Protein AF-A0A101C4S4-F1 (afdb_monomer_lite)

Structure (mmCIF, N/CA/C/O backbone):
data_AF-A0A101C4S4-F1
#
_entry.id   AF-A0A101C4S4-F1
#
loop_
_atom_site.group_PDB
_atom_site.id
_atom_site.type_symbol
_atom_site.label_atom_id
_atom_site.label_alt_id
_atom_site.label_comp_id
_atom_site.label_asym_id
_atom_site.label_entity_id
_atom_site.label_seq_id
_atom_site.pdbx_PDB_ins_code
_atom_site.Cartn_x
_atom_site.Cartn_y
_atom_site.Cartn_z
_atom_site.occupancy
_atom_site.B_iso_or_equiv
_atom_site.auth_seq_id
_atom_site.auth_comp_id
_atom_site.auth_asym_id
_atom_site.auth_atom_id
_atom_site.pdbx_PDB_model_num
ATOM 1 N N . MET A 1 1 ? -2.918 -12.584 -22.794 1.00 51.56 1 MET A N 1
ATOM 2 C CA . MET A 1 1 ? -3.823 -11.427 -22.605 1.00 51.56 1 MET A CA 1
ATOM 3 C C . MET A 1 1 ? -4.569 -11.453 -21.267 1.00 51.56 1 MET A C 1
ATOM 5 O O . MET A 1 1 ? -5.053 -10.403 -20.883 1.00 51.56 1 MET A O 1
ATOM 9 N N . ALA A 1 2 ? -4.630 -12.581 -20.539 1.00 56.06 2 ALA A N 1
ATOM 10 C CA . ALA A 1 2 ? -5.237 -12.633 -19.199 1.00 56.06 2 ALA A CA 1
ATOM 11 C C . ALA A 1 2 ? -4.462 -11.816 -18.143 1.00 56.06 2 ALA A C 1
ATOM 13 O O . ALA A 1 2 ? -5.067 -11.101 -17.355 1.00 56.06 2 ALA A O 1
ATOM 14 N N . ASP A 1 3 ? -3.130 -11.819 -18.226 1.00 68.38 3 ASP A N 1
ATOM 15 C CA . ASP A 1 3 ? -2.240 -11.163 -17.256 1.00 68.38 3 ASP A CA 1
ATOM 16 C C . ASP A 1 3 ? -2.482 -9.646 -17.099 1.00 68.38 3 ASP A C 1
ATOM 18 O O . ASP A 1 3 ? -2.466 -9.099 -15.998 1.00 68.38 3 ASP A O 1
ATOM 22 N N . ALA A 1 4 ? -2.824 -8.966 -18.199 1.00 72.50 4 ALA A N 1
ATOM 23 C CA . ALA A 1 4 ? -3.116 -7.534 -18.184 1.00 72.50 4 ALA A CA 1
ATOM 24 C C . ALA A 1 4 ? -4.434 -7.200 -17.464 1.00 72.50 4 ALA A C 1
ATOM 26 O O . ALA A 1 4 ? -4.533 -6.135 -16.864 1.00 72.50 4 ALA A O 1
ATOM 27 N N . LEU A 1 5 ? -5.431 -8.093 -17.519 1.00 78.50 5 LEU A N 1
ATOM 28 C CA . LEU A 1 5 ? -6.724 -7.912 -16.848 1.00 78.50 5 LEU A CA 1
ATOM 29 C C . LEU A 1 5 ? -6.641 -8.265 -15.358 1.00 78.50 5 LEU A C 1
ATOM 31 O O . LEU A 1 5 ? -7.262 -7.599 -14.537 1.00 78.50 5 LEU A O 1
ATOM 35 N N . GLU A 1 6 ? -5.845 -9.271 -14.991 1.00 82.19 6 GLU A N 1
ATOM 36 C CA . GLU A 1 6 ? -5.551 -9.564 -13.581 1.00 82.19 6 GLU A CA 1
ATOM 37 C C . GLU A 1 6 ? -4.765 -8.426 -12.924 1.00 82.19 6 GLU A C 1
ATOM 39 O O . GLU A 1 6 ? -5.084 -8.011 -11.812 1.00 82.19 6 GLU A O 1
ATOM 44 N N . THR A 1 7 ? -3.783 -7.865 -13.634 1.00 83.75 7 THR A N 1
ATOM 45 C CA . THR A 1 7 ? -3.024 -6.701 -13.154 1.00 83.75 7 THR A CA 1
ATOM 46 C C . THR A 1 7 ? -3.908 -5.457 -13.026 1.00 83.75 7 THR A C 1
ATOM 48 O O . THR A 1 7 ? -3.728 -4.668 -12.103 1.00 83.75 7 THR A O 1
ATOM 51 N N . ASP A 1 8 ? -4.878 -5.286 -13.929 1.00 85.19 8 ASP A N 1
ATOM 52 C CA . ASP A 1 8 ? -5.888 -4.221 -13.880 1.00 85.19 8 ASP A CA 1
ATOM 53 C C . ASP A 1 8 ? -6.722 -4.290 -12.596 1.00 85.19 8 ASP A C 1
ATOM 55 O O . ASP A 1 8 ? -6.763 -3.326 -11.832 1.00 85.19 8 ASP A O 1
ATOM 59 N N . ALA A 1 9 ? -7.294 -5.463 -12.320 1.00 88.50 9 ALA A N 1
ATOM 60 C CA . ALA A 1 9 ? -8.083 -5.700 -11.118 1.00 88.50 9 ALA A CA 1
ATOM 61 C C . ALA A 1 9 ? -7.252 -5.508 -9.840 1.00 88.50 9 ALA A C 1
ATOM 63 O O . ALA A 1 9 ? -7.693 -4.835 -8.910 1.00 88.50 9 ALA A O 1
ATOM 64 N N . LEU A 1 10 ? -6.023 -6.034 -9.814 1.00 88.50 10 LEU A N 1
ATOM 65 C CA . LEU A 1 10 ? -5.118 -5.864 -8.677 1.00 88.50 10 LEU A CA 1
ATOM 66 C C . LEU A 1 10 ? -4.762 -4.390 -8.441 1.00 88.50 10 LEU A C 1
ATOM 68 O O . LEU A 1 10 ? -4.661 -3.956 -7.296 1.00 88.50 10 LEU A O 1
ATOM 72 N N . TRP A 1 11 ? -4.569 -3.620 -9.513 1.00 87.94 11 TRP A N 1
ATOM 73 C CA . TRP A 1 11 ? -4.301 -2.189 -9.419 1.00 87.94 11 TRP A CA 1
ATOM 74 C C . TRP A 1 11 ? -5.480 -1.428 -8.816 1.00 87.94 11 TRP A C 1
ATOM 76 O O . TRP A 1 11 ? -5.268 -0.592 -7.940 1.00 87.94 11 TRP A O 1
ATOM 86 N N . ASP A 1 12 ? -6.708 -1.709 -9.258 1.00 88.56 12 ASP A N 1
ATOM 87 C CA . ASP A 1 12 ? -7.911 -1.082 -8.702 1.00 88.56 12 ASP A CA 1
ATOM 88 C C . ASP A 1 12 ? -8.079 -1.420 -7.215 1.00 88.56 12 ASP A C 1
ATOM 90 O O . ASP A 1 12 ? -8.267 -0.526 -6.390 1.00 88.56 12 ASP A O 1
ATOM 94 N N . GLU A 1 13 ? -7.887 -2.688 -6.846 1.00 87.06 13 GLU A N 1
ATOM 95 C CA . GLU A 1 13 ? -7.976 -3.141 -5.458 1.00 87.06 13 GLU A CA 1
ATOM 96 C C . GLU A 1 13 ? -6.903 -2.477 -4.579 1.00 87.06 13 GLU A C 1
ATOM 98 O O . GLU A 1 13 ? -7.201 -1.952 -3.503 1.00 87.06 13 GLU A O 1
ATOM 103 N N . PHE A 1 14 ? -5.668 -2.393 -5.081 1.00 86.25 14 PHE A N 1
ATOM 104 C CA . PHE A 1 14 ? -4.582 -1.661 -4.438 1.00 86.25 14 PHE A CA 1
ATOM 105 C C . PHE A 1 14 ? -4.920 -0.178 -4.271 1.00 86.25 14 PHE A C 1
ATOM 107 O O . PHE A 1 14 ? -4.782 0.359 -3.170 1.00 86.25 14 PHE A O 1
ATOM 114 N N . GLN A 1 15 ? -5.408 0.490 -5.322 1.00 84.94 15 GLN A N 1
ATOM 115 C CA . GLN A 1 15 ? -5.816 1.891 -5.242 1.00 84.94 15 GLN A CA 1
ATOM 116 C C . GLN A 1 15 ? -6.970 2.091 -4.264 1.00 84.94 15 GLN A C 1
ATOM 118 O O . GLN A 1 15 ? -6.953 3.057 -3.509 1.00 84.94 15 GLN A O 1
ATOM 123 N N . GLN A 1 16 ? -7.946 1.191 -4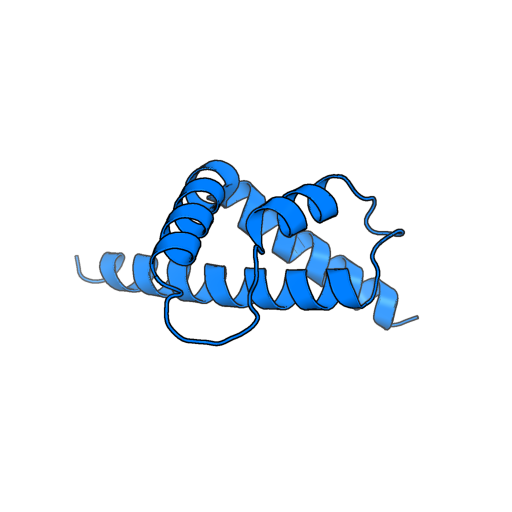.215 1.00 84.00 16 GLN A N 1
ATOM 124 C CA . GLN A 1 16 ? -9.050 1.271 -3.268 1.00 84.00 16 GLN A CA 1
ATOM 125 C C . GLN A 1 16 ? -8.546 1.168 -1.825 1.00 84.00 16 GLN A C 1
ATOM 127 O O . GLN A 1 16 ? -8.897 2.000 -0.985 1.00 84.00 16 GLN A O 1
ATOM 132 N N . VAL A 1 17 ? -7.673 0.196 -1.553 1.00 81.25 17 VAL A N 1
ATOM 133 C CA . VAL A 1 17 ? -7.050 -0.017 -0.244 1.00 81.25 17 VAL A CA 1
ATOM 134 C C . VAL A 1 17 ? -6.221 1.198 0.171 1.00 81.25 17 VAL A C 1
ATOM 136 O O . VAL A 1 17 ? -6.419 1.722 1.270 1.00 81.25 17 VAL A O 1
ATOM 139 N N . VAL A 1 18 ? -5.337 1.703 -0.697 1.00 76.44 18 VAL A N 1
ATOM 140 C CA . VAL A 1 18 ? -4.479 2.850 -0.365 1.00 76.44 18 VAL A CA 1
ATOM 141 C C . VAL A 1 18 ? -5.246 4.173 -0.319 1.00 76.44 18 VAL A C 1
ATOM 143 O O . VAL A 1 18 ? -4.897 5.035 0.478 1.00 76.44 18 VAL A O 1
ATOM 146 N N . ASN A 1 19 ? -6.310 4.363 -1.104 1.00 76.31 19 ASN A N 1
ATOM 147 C CA . ASN A 1 19 ? -7.102 5.599 -1.122 1.00 76.31 19 ASN A CA 1
ATOM 148 C C . ASN A 1 19 ? -8.000 5.700 0.121 1.00 76.31 19 ASN A C 1
ATOM 150 O O . ASN A 1 19 ? -8.084 6.760 0.736 1.00 76.31 19 ASN A O 1
ATOM 154 N N . MET A 1 20 ? -8.573 4.583 0.588 1.00 65.12 20 MET A N 1
ATOM 155 C CA . MET A 1 20 ? -9.273 4.555 1.879 1.00 65.12 20 MET A CA 1
ATOM 156 C C . MET A 1 20 ? -8.335 4.810 3.066 1.00 65.12 20 MET A C 1
ATOM 158 O O . MET A 1 20 ? -8.783 5.273 4.113 1.00 65.12 20 MET A O 1
ATOM 162 N N . THR A 1 21 ? -7.045 4.503 2.916 1.00 63.78 21 THR A N 1
ATOM 163 C CA . THR A 1 21 ? -6.105 4.464 4.035 1.00 63.78 21 THR A CA 1
ATOM 164 C C . THR A 1 21 ? -4.936 5.427 3.908 1.00 63.78 21 THR A C 1
ATOM 166 O O . THR A 1 21 ? -4.129 5.415 4.805 1.00 63.78 21 THR A O 1
ATOM 169 N N . SER A 1 22 ? -4.794 6.303 2.910 1.00 61.97 22 SER A N 1
ATOM 170 C CA . SER A 1 22 ? -3.501 6.976 2.613 1.00 61.97 22 SER A CA 1
ATOM 171 C C . SER A 1 22 ? -2.797 7.625 3.823 1.00 61.97 22 SER A C 1
ATOM 173 O O . SER A 1 22 ? -1.584 7.487 3.985 1.00 61.97 22 SER A O 1
ATOM 175 N N . GLN A 1 23 ? -3.545 8.276 4.723 1.00 64.75 23 GLN A N 1
ATOM 176 C CA . GLN A 1 23 ? -3.003 8.807 5.983 1.00 64.75 23 GLN A CA 1
ATOM 177 C C . GLN A 1 23 ? -2.683 7.715 7.019 1.00 64.75 23 GLN A C 1
ATOM 179 O O . GLN A 1 23 ? -1.666 7.787 7.707 1.00 64.75 23 GLN A O 1
ATOM 184 N N . GLU A 1 24 ? -3.540 6.704 7.129 1.00 67.94 24 GLU A N 1
ATOM 185 C CA . GLU A 1 24 ? -3.354 5.540 7.999 1.00 67.94 24 GLU A CA 1
ATOM 186 C C . GLU A 1 24 ? -2.285 4.571 7.485 1.00 67.94 24 GLU A C 1
ATOM 188 O O . GLU A 1 24 ? -1.615 3.938 8.284 1.00 67.94 24 GLU A O 1
ATOM 193 N N . LEU A 1 25 ? -2.082 4.494 6.175 1.00 71.19 25 LEU A N 1
ATOM 194 C CA . LEU A 1 25 ? -1.074 3.716 5.481 1.00 71.19 25 LEU A CA 1
ATOM 195 C C . LEU A 1 25 ? 0.285 4.338 5.754 1.00 71.19 25 LEU A C 1
ATOM 197 O O . LEU A 1 25 ? 1.197 3.642 6.173 1.00 71.19 25 LEU A O 1
ATOM 201 N N . ALA A 1 26 ? 0.403 5.663 5.626 1.00 67.75 26 ALA A N 1
ATOM 202 C CA . ALA A 1 26 ? 1.608 6.379 6.029 1.00 67.75 26 ALA A CA 1
ATOM 203 C C . ALA A 1 26 ? 1.918 6.212 7.529 1.00 67.75 26 ALA A C 1
ATOM 205 O O . ALA A 1 26 ? 3.086 6.226 7.909 1.00 67.75 26 ALA A O 1
ATOM 206 N N . ALA A 1 27 ? 0.900 6.059 8.381 1.00 69.12 27 ALA A N 1
ATOM 207 C CA . ALA A 1 27 ? 1.086 5.758 9.799 1.00 69.12 27 ALA A CA 1
ATOM 208 C C . ALA A 1 27 ? 1.477 4.286 10.036 1.00 69.12 27 ALA A C 1
ATOM 210 O O . ALA A 1 27 ? 2.427 4.028 10.763 1.00 69.12 27 ALA A O 1
ATOM 211 N N . TRP A 1 28 ? 0.808 3.331 9.388 1.00 72.25 28 TRP A N 1
ATOM 212 C CA . TRP A 1 28 ? 1.074 1.891 9.473 1.00 72.25 28 TRP A CA 1
ATOM 213 C C . TRP A 1 28 ? 2.468 1.537 8.948 1.00 72.25 28 TRP A C 1
ATOM 215 O O . TRP A 1 28 ? 3.206 0.814 9.607 1.00 72.25 28 TRP A O 1
ATOM 225 N N . LEU A 1 29 ? 2.881 2.139 7.830 1.00 67.75 29 LEU A N 1
ATOM 226 C CA . LEU A 1 29 ? 4.227 1.999 7.273 1.00 67.75 29 LEU A CA 1
ATOM 227 C C . LEU A 1 29 ? 5.308 2.477 8.249 1.00 67.75 29 LEU A C 1
ATOM 229 O O . LEU A 1 29 ? 6.357 1.853 8.338 1.00 67.75 29 LEU A O 1
ATOM 233 N N . ARG A 1 30 ? 5.055 3.554 9.008 1.00 64.56 30 ARG A N 1
ATOM 234 C CA . ARG A 1 30 ? 5.980 4.018 10.060 1.00 64.56 30 ARG A CA 1
ATOM 235 C C . ARG A 1 30 ? 6.016 3.093 11.273 1.00 64.56 30 ARG A C 1
ATOM 237 O O . ARG A 1 30 ? 7.042 3.024 11.934 1.00 64.5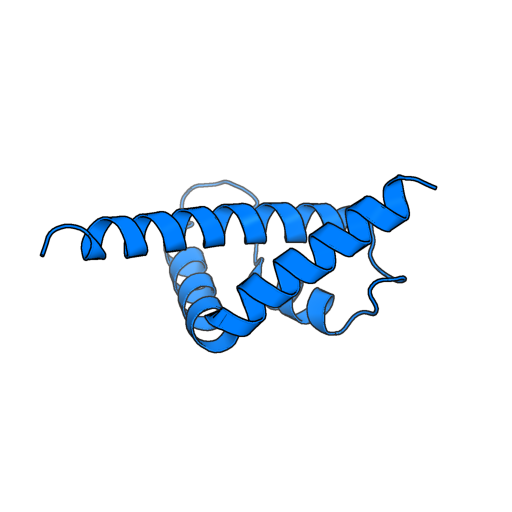6 30 ARG A O 1
ATOM 244 N N . VAL A 1 31 ? 4.901 2.438 11.597 1.00 60.41 31 VAL A N 1
ATOM 245 C CA . VAL A 1 31 ? 4.820 1.490 12.719 1.00 60.41 31 VAL A CA 1
ATOM 246 C C . VAL A 1 31 ? 5.532 0.183 12.370 1.00 60.41 31 VAL A C 1
ATOM 248 O O . VAL A 1 31 ? 6.290 -0.314 13.191 1.00 60.41 31 VAL A O 1
ATOM 251 N N . GLN A 1 32 ? 5.364 -0.327 11.147 1.00 59.97 32 GLN A N 1
ATOM 252 C CA . GLN A 1 32 ? 6.075 -1.519 10.670 1.00 59.97 32 GLN A CA 1
ATOM 253 C C . GLN A 1 32 ? 7.593 -1.308 10.583 1.00 59.97 32 GLN A C 1
ATOM 255 O O . GLN A 1 32 ? 8.344 -2.207 10.938 1.00 59.97 32 GLN A O 1
ATOM 260 N N . ASP A 1 33 ? 8.049 -0.120 10.170 1.00 53.25 33 ASP A N 1
ATOM 261 C CA . ASP A 1 33 ? 9.480 0.235 10.147 1.00 53.25 33 ASP A CA 1
ATOM 262 C C . ASP A 1 33 ? 10.118 0.214 11.552 1.00 53.25 33 ASP A C 1
ATOM 264 O O . ASP A 1 33 ? 11.316 -0.013 11.686 1.00 53.25 33 ASP A O 1
ATOM 268 N N . ALA A 1 34 ? 9.316 0.403 12.608 1.00 52.72 34 ALA A N 1
ATOM 269 C CA . ALA A 1 34 ? 9.772 0.365 13.996 1.00 52.72 34 ALA A CA 1
ATOM 270 C C . ALA A 1 34 ? 9.742 -1.040 14.636 1.00 52.72 34 ALA A C 1
ATOM 272 O O . ALA A 1 34 ? 10.366 -1.224 15.680 1.00 52.72 34 ALA A O 1
ATOM 273 N N . ASP A 1 35 ? 9.021 -2.002 14.048 1.00 49.50 35 ASP A N 1
ATOM 274 C CA . ASP A 1 35 ? 8.836 -3.362 14.594 1.00 49.50 35 ASP A CA 1
ATOM 275 C C . ASP A 1 35 ? 9.795 -4.396 13.956 1.00 49.50 35 ASP A C 1
ATOM 277 O O . ASP A 1 35 ? 9.989 -5.488 14.488 1.00 49.50 35 ASP A O 1
ATOM 281 N N . ASP A 1 36 ? 10.461 -4.050 12.846 1.00 45.62 36 ASP A N 1
ATOM 282 C CA . ASP A 1 36 ? 11.361 -4.952 12.110 1.00 45.62 36 ASP A CA 1
ATOM 283 C C . ASP A 1 36 ? 12.822 -4.886 12.615 1.00 45.62 36 ASP A C 1
ATOM 285 O O . ASP A 1 36 ? 13.733 -4.434 11.925 1.00 45.62 36 ASP A O 1
ATOM 289 N N . ASP A 1 37 ? 13.066 -5.361 13.843 1.00 46.41 37 ASP A N 1
ATOM 290 C CA . ASP A 1 37 ? 14.424 -5.715 14.324 1.00 46.41 37 ASP A CA 1
ATOM 291 C C . ASP A 1 37 ? 14.765 -7.197 14.031 1.00 46.41 37 ASP A C 1
ATOM 293 O O . ASP A 1 37 ? 15.853 -7.680 14.334 1.00 46.41 37 ASP A O 1
ATOM 297 N N . THR A 1 38 ? 13.853 -7.958 13.404 1.00 40.66 38 THR A N 1
ATOM 298 C CA . THR A 1 38 ? 14.012 -9.412 13.188 1.00 40.66 38 THR A CA 1
ATOM 299 C C . THR A 1 38 ? 13.974 -9.813 11.705 1.00 40.66 38 THR A C 1
ATOM 301 O O . THR A 1 38 ? 13.124 -10.570 11.250 1.00 40.66 38 THR A O 1
ATOM 304 N N . GLY A 1 39 ? 14.980 -9.364 10.951 1.00 43.00 39 GLY A N 1
ATOM 305 C CA . GLY A 1 39 ? 15.680 -10.211 9.974 1.00 43.00 39 GLY A CA 1
ATOM 306 C C . GLY A 1 39 ? 14.910 -10.792 8.777 1.00 43.00 39 GLY A C 1
ATOM 307 O O . GLY A 1 39 ? 15.328 -11.837 8.279 1.00 43.00 39 GLY A O 1
ATOM 308 N N . SER A 1 40 ? 13.862 -10.141 8.266 1.00 40.66 40 SER A N 1
ATOM 309 C CA . SER A 1 40 ? 13.255 -10.493 6.969 1.00 40.66 40 SER A CA 1
ATOM 310 C C . SER A 1 40 ? 13.390 -9.316 5.994 1.00 40.66 40 SER A C 1
ATOM 312 O O . SER A 1 40 ? 13.155 -8.180 6.389 1.00 40.66 40 SER A O 1
ATOM 314 N N . PRO A 1 41 ? 13.798 -9.507 4.724 1.00 42.22 41 PRO A N 1
ATOM 315 C CA . PRO A 1 41 ? 14.045 -8.395 3.808 1.00 42.22 41 PRO A CA 1
ATOM 316 C C . PRO A 1 41 ? 12.725 -7.812 3.262 1.00 42.22 41 PRO A C 1
ATOM 318 O O . PRO A 1 41 ? 12.437 -7.937 2.081 1.00 42.22 41 PRO A O 1
ATOM 321 N N . GLY A 1 42 ? 11.938 -7.150 4.114 1.00 48.25 42 GLY A N 1
ATOM 322 C CA . GLY A 1 42 ? 10.778 -6.314 3.768 1.00 48.25 42 GLY A CA 1
ATOM 323 C C . GLY A 1 42 ? 11.134 -4.825 3.808 1.00 48.25 42 GLY A C 1
ATOM 324 O O . GLY A 1 42 ? 10.420 -4.003 4.375 1.00 48.25 42 GLY A O 1
ATOM 325 N N . ARG A 1 43 ? 12.325 -4.479 3.304 1.00 45.78 43 ARG A N 1
ATOM 326 C CA . ARG A 1 43 ? 12.920 -3.145 3.442 1.00 45.78 43 ARG A CA 1
ATOM 327 C C . ARG A 1 43 ? 12.098 -2.110 2.662 1.00 45.78 43 ARG A C 1
ATOM 329 O O . ARG A 1 43 ? 12.259 -1.970 1.454 1.00 45.78 43 ARG A O 1
ATOM 336 N N . ALA A 1 44 ? 11.316 -1.328 3.403 1.00 50.34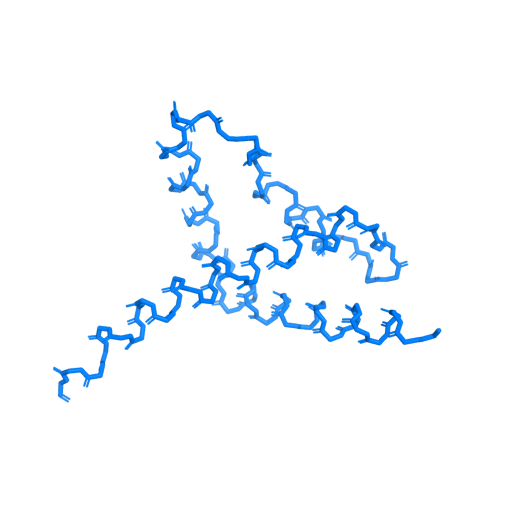 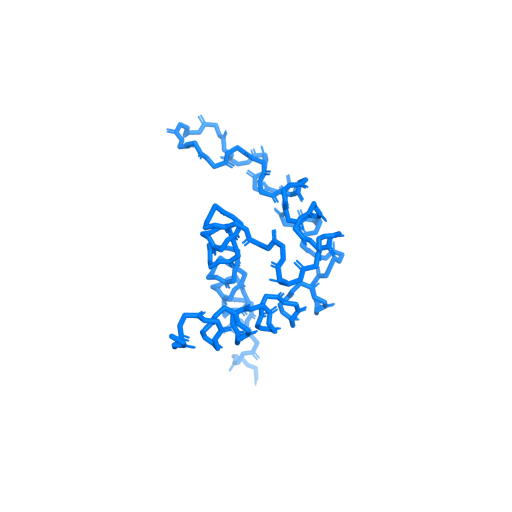44 ALA A N 1
ATOM 337 C CA . ALA A 1 44 ? 10.708 -0.061 3.003 1.00 50.34 44 ALA A CA 1
ATOM 338 C C . ALA A 1 44 ? 9.625 -0.140 1.905 1.00 50.34 44 ALA A C 1
ATOM 340 O O . ALA A 1 44 ? 9.725 0.504 0.857 1.00 50.34 44 ALA A O 1
ATOM 341 N N . ASP A 1 45 ? 8.518 -0.829 2.195 1.00 60.44 45 ASP A N 1
ATOM 342 C CA . ASP A 1 45 ? 7.306 -0.793 1.359 1.00 60.44 45 ASP A CA 1
ATOM 343 C C . ASP A 1 45 ? 6.745 0.628 1.191 1.00 60.44 45 ASP A C 1
ATOM 345 O O . ASP A 1 45 ? 6.103 0.933 0.195 1.00 60.44 45 ASP A O 1
ATOM 349 N N . GLY A 1 46 ? 7.012 1.548 2.120 1.00 65.25 46 GLY A N 1
ATOM 350 C CA . GLY A 1 46 ? 6.422 2.887 2.093 1.00 65.25 46 GLY A CA 1
ATOM 351 C C . GLY A 1 46 ? 6.844 3.766 0.912 1.00 65.25 46 GLY A C 1
ATOM 352 O O . GLY A 1 46 ? 5.988 4.168 0.119 1.00 65.25 46 GLY A O 1
ATOM 353 N N . PRO A 1 47 ? 8.142 4.075 0.742 1.00 70.88 47 PRO A N 1
ATOM 354 C CA . PRO A 1 47 ? 8.610 4.821 -0.423 1.00 70.88 47 PRO A CA 1
ATOM 355 C C . PRO A 1 47 ? 8.365 4.063 -1.734 1.00 70.88 47 PRO A C 1
ATOM 357 O O . PRO A 1 47 ? 8.124 4.694 -2.764 1.00 70.88 47 PRO A O 1
ATOM 360 N N . ARG A 1 48 ? 8.369 2.723 -1.705 1.00 75.25 48 ARG A N 1
ATOM 361 C CA . ARG 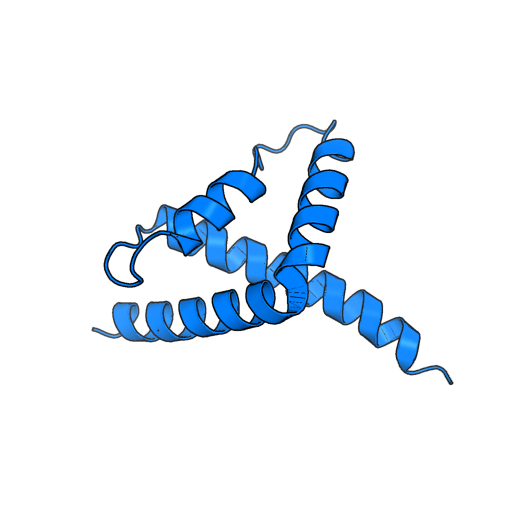A 1 48 ? 8.088 1.893 -2.881 1.00 75.25 48 ARG A CA 1
ATOM 362 C C . ARG A 1 48 ? 6.624 1.984 -3.316 1.00 75.25 48 ARG A C 1
ATOM 364 O O . ARG A 1 48 ? 6.368 2.199 -4.494 1.00 75.25 48 ARG A O 1
ATOM 371 N N . VAL A 1 49 ? 5.677 1.923 -2.383 1.00 78.00 49 VAL A N 1
ATOM 372 C CA . VAL A 1 49 ? 4.236 2.117 -2.621 1.00 78.00 49 VAL A CA 1
ATOM 373 C C . VAL A 1 49 ? 3.956 3.494 -3.206 1.00 78.00 49 VAL A C 1
ATOM 375 O O . VAL A 1 49 ? 3.229 3.609 -4.190 1.00 78.00 49 VAL A O 1
ATOM 378 N N . VAL A 1 50 ? 4.577 4.543 -2.660 1.00 78.31 50 VAL A N 1
ATOM 379 C CA . VAL A 1 50 ? 4.436 5.898 -3.211 1.00 78.31 50 VAL A CA 1
ATOM 380 C C . VAL A 1 50 ? 5.005 5.967 -4.629 1.00 78.31 50 VAL A C 1
ATOM 382 O O . VAL A 1 50 ? 4.364 6.536 -5.507 1.00 78.31 50 VAL A O 1
ATOM 385 N N . ALA A 1 51 ? 6.163 5.352 -4.886 1.00 82.31 51 ALA A N 1
ATOM 386 C CA . ALA A 1 51 ? 6.731 5.283 -6.231 1.00 82.31 51 ALA A CA 1
ATOM 387 C C . ALA A 1 51 ? 5.818 4.529 -7.213 1.00 82.31 51 ALA A C 1
ATOM 389 O O . ALA A 1 51 ? 5.650 4.979 -8.343 1.00 82.31 51 ALA A O 1
ATOM 390 N N . ILE A 1 52 ? 5.185 3.432 -6.784 1.00 85.06 52 ILE A N 1
ATOM 391 C CA . ILE A 1 52 ? 4.204 2.681 -7.580 1.00 85.06 52 ILE A CA 1
ATOM 392 C C . ILE A 1 52 ? 2.982 3.556 -7.892 1.00 85.06 52 ILE A C 1
ATOM 394 O O . ILE A 1 52 ? 2.571 3.619 -9.045 1.00 85.06 52 ILE A O 1
ATOM 398 N N . LEU A 1 53 ? 2.462 4.312 -6.919 1.00 82.12 53 LEU A N 1
ATOM 399 C CA . LEU A 1 53 ? 1.338 5.240 -7.123 1.00 82.12 53 LEU A CA 1
ATOM 400 C C . LEU A 1 53 ? 1.655 6.402 -8.076 1.00 82.12 53 LEU A C 1
ATOM 402 O O . LEU A 1 53 ? 0.740 6.978 -8.660 1.00 82.12 53 LEU A O 1
ATOM 406 N N . GLN A 1 54 ? 2.931 6.761 -8.235 1.00 83.75 54 GLN A N 1
ATOM 407 C CA . GLN A 1 54 ? 3.378 7.767 -9.206 1.00 83.75 54 GLN A CA 1
ATOM 408 C C . GLN A 1 54 ? 3.561 7.191 -10.622 1.00 83.75 54 GLN A C 1
ATOM 410 O O . GLN A 1 54 ? 3.646 7.954 -11.588 1.00 83.75 54 GLN A O 1
ATOM 415 N N . LYS A 1 55 ? 3.624 5.862 -10.772 1.00 85.62 55 LYS A N 1
ATOM 416 C CA . LYS A 1 55 ? 3.722 5.189 -12.073 1.00 85.62 55 LYS A CA 1
ATOM 417 C C . LYS A 1 55 ? 2.351 5.050 -12.732 1.00 85.62 55 LYS A C 1
ATOM 419 O O . LYS A 1 55 ? 1.298 5.131 -12.104 1.00 85.62 55 LYS A O 1
ATOM 424 N N . ARG A 1 56 ? 2.365 4.803 -14.044 1.00 83.75 56 ARG A N 1
ATOM 425 C CA . ARG A 1 56 ? 1.159 4.412 -14.787 1.00 83.75 56 ARG A CA 1
ATOM 426 C C . ARG A 1 56 ? 0.949 2.910 -14.635 1.00 83.75 56 ARG A C 1
ATOM 428 O O . ARG A 1 56 ? 1.914 2.159 -14.678 1.00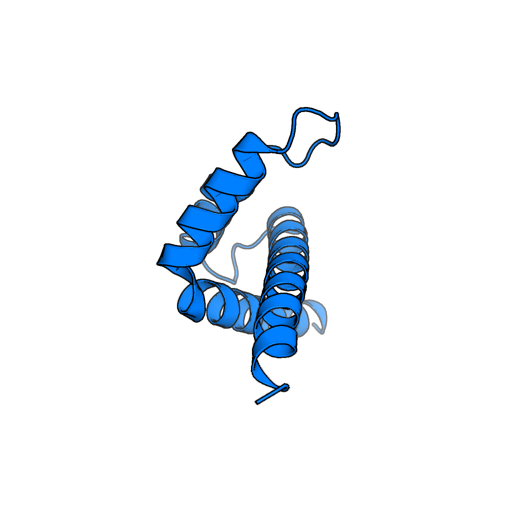 83.75 56 ARG A O 1
ATOM 435 N N . ARG A 1 57 ? -0.307 2.462 -14.591 1.00 81.31 57 ARG A N 1
ATOM 436 C CA . ARG A 1 57 ? -0.667 1.033 -14.504 1.00 81.31 57 ARG A CA 1
ATOM 437 C C . ARG A 1 57 ? -0.014 0.153 -15.581 1.00 81.31 57 ARG A C 1
ATOM 439 O O . ARG A 1 57 ? 0.314 -0.998 -15.344 1.00 81.31 57 ARG A O 1
ATOM 446 N N . MET A 1 58 ? 0.176 0.710 -16.773 1.00 82.00 58 MET A N 1
ATOM 447 C CA . MET A 1 58 ? 0.826 0.044 -17.910 1.00 82.00 58 MET A CA 1
ATOM 448 C C . MET A 1 58 ? 2.361 0.002 -17.829 1.00 82.00 58 MET A C 1
ATOM 450 O O . MET A 1 58 ? 2.984 -0.670 -18.640 1.00 82.00 58 MET A O 1
ATOM 454 N N . ASP A 1 59 ? 2.955 0.711 -16.870 1.00 85.94 59 ASP A N 1
ATOM 455 C CA . ASP A 1 59 ? 4.402 0.793 -16.625 1.00 85.94 59 ASP A CA 1
ATOM 456 C C . ASP A 1 59 ? 4.823 -0.049 -15.402 1.00 85.94 59 ASP A C 1
ATOM 458 O O . ASP A 1 59 ? 5.956 0.027 -14.930 1.00 85.94 59 ASP A O 1
ATOM 462 N N . LEU A 1 60 ? 3.894 -0.834 -14.844 1.00 85.12 60 LEU A N 1
ATOM 463 C CA . LEU A 1 60 ? 4.173 -1.691 -13.699 1.00 85.12 60 LEU A CA 1
ATOM 464 C C . LEU A 1 60 ? 5.047 -2.863 -14.108 1.00 85.12 60 LEU A C 1
ATOM 466 O O . LEU A 1 60 ? 4.800 -3.545 -15.102 1.00 85.12 60 LEU A O 1
ATOM 470 N N . THR A 1 61 ? 6.058 -3.106 -13.290 1.00 86.94 61 THR A N 1
ATOM 471 C CA . THR A 1 61 ? 6.923 -4.274 -13.410 1.00 86.94 61 THR A CA 1
ATOM 472 C C . THR A 1 61 ? 6.394 -5.423 -12.556 1.00 86.94 61 THR A C 1
ATOM 474 O O . THR A 1 61 ? 5.613 -5.211 -11.630 1.00 86.94 61 THR A O 1
ATOM 477 N N . ASP A 1 62 ? 6.861 -6.644 -12.822 1.00 84.88 62 ASP A N 1
ATOM 478 C CA . ASP A 1 62 ? 6.530 -7.821 -12.003 1.00 84.88 62 ASP A CA 1
ATOM 479 C C . ASP A 1 62 ? 6.867 -7.605 -10.515 1.00 84.88 62 ASP A C 1
ATOM 481 O O . ASP A 1 62 ? 6.130 -8.031 -9.630 1.00 84.88 62 ASP A O 1
ATOM 485 N N . ASP A 1 63 ? 7.939 -6.860 -10.235 1.00 83.44 63 ASP A N 1
ATOM 486 C CA . ASP A 1 63 ? 8.322 -6.472 -8.877 1.00 83.44 63 ASP A CA 1
ATOM 487 C C . ASP A 1 63 ? 7.285 -5.536 -8.237 1.00 83.44 63 ASP A C 1
ATOM 489 O O . ASP A 1 63 ? 6.887 -5.738 -7.092 1.00 83.44 63 ASP A O 1
ATOM 493 N N . ASP A 1 64 ? 6.774 -4.558 -8.995 1.00 85.50 64 ASP A N 1
ATOM 494 C CA . ASP A 1 64 ? 5.704 -3.678 -8.517 1.00 85.50 64 ASP A CA 1
ATOM 495 C C . ASP A 1 64 ? 4.415 -4.484 -8.250 1.00 85.50 64 ASP A C 1
ATOM 497 O O . ASP A 1 64 ? 3.751 -4.261 -7.241 1.00 85.50 64 ASP A O 1
ATOM 501 N N . ILE A 1 65 ? 4.093 -5.476 -9.092 1.00 86.31 65 ILE A N 1
ATOM 502 C CA . ILE A 1 65 ? 2.943 -6.377 -8.898 1.00 86.31 65 ILE A CA 1
ATOM 503 C C . ILE A 1 65 ? 3.066 -7.186 -7.605 1.00 86.31 65 ILE A C 1
ATOM 505 O O . ILE A 1 65 ? 2.081 -7.319 -6.876 1.00 86.31 65 ILE A O 1
ATOM 509 N N . ARG A 1 66 ? 4.253 -7.715 -7.295 1.00 84.69 66 ARG A N 1
ATOM 510 C CA . ARG A 1 66 ? 4.494 -8.449 -6.042 1.00 84.69 66 ARG A CA 1
ATOM 511 C C . ARG A 1 66 ? 4.259 -7.561 -4.826 1.00 84.69 66 ARG A C 1
ATOM 513 O O . ARG A 1 66 ? 3.529 -7.961 -3.922 1.00 84.69 66 ARG A O 1
ATOM 520 N N . VAL A 1 67 ? 4.800 -6.342 -4.852 1.00 83.25 67 VAL A N 1
ATOM 521 C CA . VAL A 1 67 ? 4.616 -5.357 -3.776 1.00 83.25 67 VAL A CA 1
ATOM 522 C C . VAL A 1 67 ? 3.139 -4.992 -3.613 1.00 83.25 67 VAL A C 1
ATOM 524 O O . VAL A 1 67 ? 2.637 -4.964 -2.492 1.00 83.25 67 VAL A O 1
ATOM 527 N N . MET A 1 68 ? 2.404 -4.767 -4.709 1.00 85.81 68 MET A N 1
ATOM 528 C CA . MET A 1 68 ? 0.967 -4.476 -4.635 1.00 85.81 68 MET A CA 1
ATOM 529 C C . MET A 1 68 ? 0.180 -5.596 -3.947 1.00 85.81 68 MET A C 1
ATOM 531 O O . MET A 1 68 ? -0.626 -5.300 -3.066 1.00 85.81 68 MET A O 1
ATOM 535 N N . ARG A 1 69 ? 0.423 -6.867 -4.308 1.00 86.25 69 ARG A N 1
ATOM 536 C CA . ARG A 1 69 ? -0.258 -8.015 -3.676 1.00 86.25 69 ARG A CA 1
ATOM 537 C C . ARG A 1 69 ? 0.023 -8.076 -2.183 1.00 86.25 69 ARG A C 1
ATOM 539 O O . ARG A 1 69 ? -0.905 -8.218 -1.394 1.00 86.25 69 ARG A O 1
ATOM 546 N N . GLU A 1 70 ? 1.289 -7.938 -1.805 1.00 83.50 70 GLU A N 1
ATOM 547 C CA . GLU A 1 70 ? 1.703 -8.001 -0.407 1.00 83.50 70 GLU A CA 1
ATOM 548 C C . GLU A 1 70 ? 1.047 -6.890 0.427 1.00 83.50 70 GLU A C 1
ATOM 550 O O . GLU A 1 70 ? 0.539 -7.136 1.521 1.00 83.50 70 GLU A O 1
ATOM 555 N N . VAL A 1 71 ? 0.988 -5.668 -0.107 1.00 81.50 71 VAL A N 1
ATOM 556 C CA . VAL A 1 71 ? 0.348 -4.534 0.572 1.00 81.50 71 VAL A CA 1
ATOM 557 C C . VAL A 1 71 ? -1.161 -4.735 0.698 1.00 81.50 71 VAL A C 1
ATOM 559 O O . VAL A 1 71 ? -1.709 -4.511 1.777 1.00 81.50 71 VAL A O 1
ATOM 562 N N . VAL A 1 72 ? -1.838 -5.176 -0.368 1.00 84.50 72 VAL A N 1
ATOM 563 C CA . VAL A 1 72 ? -3.280 -5.471 -0.333 1.00 84.50 72 VAL A CA 1
ATOM 564 C C . VAL A 1 72 ? -3.590 -6.530 0.721 1.00 84.50 72 VAL A C 1
ATOM 566 O O . VAL A 1 72 ? -4.506 -6.335 1.521 1.00 84.50 72 VAL A O 1
ATOM 569 N N . GLU A 1 73 ? -2.809 -7.609 0.780 1.00 83.94 73 GLU A N 1
ATOM 570 C CA . GLU A 1 73 ? -2.983 -8.673 1.770 1.00 83.94 73 GLU A CA 1
ATOM 571 C C . GLU A 1 73 ? -2.781 -8.154 3.201 1.00 83.94 73 GLU A C 1
ATOM 573 O O . GLU A 1 73 ? -3.665 -8.311 4.050 1.00 83.94 73 GLU A O 1
ATOM 578 N N . LYS A 1 74 ? -1.660 -7.466 3.467 1.00 80.06 74 LYS A N 1
ATOM 579 C CA . LYS A 1 74 ? -1.341 -6.920 4.796 1.00 80.06 74 LYS A CA 1
ATOM 580 C C . LYS A 1 74 ? -2.407 -5.936 5.281 1.00 80.06 74 LYS A C 1
ATOM 582 O O . LYS A 1 74 ? -2.855 -6.025 6.426 1.00 80.06 74 LYS A O 1
ATOM 587 N N . VAL A 1 75 ? -2.835 -5.005 4.424 1.00 78.75 75 VAL A N 1
ATOM 588 C CA . VAL A 1 75 ? -3.846 -4.011 4.804 1.00 78.75 75 VAL A CA 1
ATOM 589 C C . VAL A 1 75 ? -5.213 -4.668 4.960 1.00 78.75 75 VAL A C 1
ATOM 591 O O . VAL A 1 75 ? -5.911 -4.351 5.916 1.00 78.75 75 VAL A O 1
ATOM 594 N N . THR A 1 76 ? -5.595 -5.611 4.099 1.00 81.94 76 THR A N 1
ATOM 595 C CA . THR A 1 76 ? -6.867 -6.340 4.238 1.00 81.94 76 THR A CA 1
ATOM 596 C C . THR A 1 76 ? -6.925 -7.105 5.557 1.00 81.94 76 THR A C 1
ATOM 598 O O . THR A 1 76 ? -7.926 -7.014 6.268 1.00 81.94 76 THR A O 1
ATOM 601 N N . LEU A 1 77 ? -5.836 -7.776 5.940 1.00 82.12 77 LEU A N 1
ATOM 602 C CA . LEU A 1 77 ? -5.719 -8.460 7.228 1.00 82.12 77 LEU A CA 1
ATOM 603 C C . LEU A 1 77 ? -5.845 -7.488 8.412 1.00 82.12 77 LEU A C 1
ATOM 605 O O . LEU A 1 77 ? -6.548 -7.771 9.381 1.00 82.12 77 LEU A O 1
ATOM 609 N N . GLU A 1 78 ? -5.189 -6.330 8.346 1.00 76.50 78 GLU A N 1
ATOM 610 C CA . GLU A 1 78 ? -5.297 -5.298 9.383 1.00 76.50 78 GLU A CA 1
ATOM 611 C C . GLU A 1 78 ? -6.714 -4.697 9.457 1.00 76.50 78 GLU A C 1
ATOM 613 O O . GLU A 1 78 ? -7.269 -4.480 10.537 1.00 76.50 78 GLU A O 1
ATOM 618 N N . GLN A 1 79 ? -7.352 -4.456 8.312 1.00 75.69 79 GLN A N 1
ATOM 619 C CA . GLN A 1 79 ? -8.730 -3.969 8.248 1.00 75.69 79 GLN A CA 1
ATOM 620 C C . GLN A 1 79 ? -9.711 -5.000 8.811 1.00 75.69 79 GLN A C 1
ATOM 622 O O . GLN A 1 79 ? -10.636 -4.621 9.531 1.00 75.69 79 GLN A O 1
ATOM 627 N N . ASP A 1 80 ? -9.504 -6.289 8.544 1.00 79.00 80 ASP A N 1
ATOM 628 C CA . ASP A 1 80 ? -10.292 -7.371 9.132 1.00 79.00 80 ASP A CA 1
ATOM 629 C C . ASP A 1 80 ? -10.140 -7.408 10.660 1.00 79.00 80 ASP A C 1
ATOM 631 O O . ASP A 1 80 ? -11.138 -7.374 11.383 1.00 79.00 80 ASP A O 1
ATOM 635 N N . ARG A 1 81 ? -8.907 -7.305 11.177 1.00 73.25 81 ARG A N 1
ATOM 636 C CA . ARG A 1 81 ? -8.642 -7.178 12.624 1.00 73.25 81 ARG A CA 1
ATOM 637 C C . ARG A 1 81 ? -9.379 -5.994 13.251 1.00 73.25 81 ARG A C 1
ATOM 639 O O . ARG A 1 81 ? -9.934 -6.111 14.349 1.00 73.25 81 ARG A O 1
ATOM 646 N N . ARG A 1 82 ? -9.425 -4.854 12.556 1.00 70.19 82 ARG A N 1
ATOM 647 C CA . ARG A 1 82 ? -10.163 -3.657 12.995 1.00 70.19 82 ARG A CA 1
ATOM 648 C C . ARG A 1 82 ? -11.681 -3.850 12.927 1.00 70.19 82 ARG A C 1
ATOM 650 O O . ARG A 1 82 ? -12.386 -3.427 13.846 1.00 70.19 82 ARG A O 1
ATOM 657 N N . ARG A 1 83 ? -12.198 -4.503 11.882 1.00 69.00 83 ARG A N 1
ATOM 658 C CA . ARG A 1 83 ? -13.634 -4.794 11.700 1.00 69.00 83 ARG A CA 1
ATOM 659 C C . ARG A 1 83 ? -14.146 -5.842 12.689 1.00 69.00 83 ARG A C 1
ATOM 661 O O . ARG A 1 83 ? -15.242 -5.671 13.223 1.00 69.00 83 ARG A O 1
ATOM 668 N N . GLY A 1 84 ? -13.341 -6.850 13.022 1.00 64.38 84 GLY A N 1
ATOM 669 C CA . GLY A 1 84 ? -13.655 -7.870 14.026 1.00 64.38 84 GLY A CA 1
ATOM 670 C C . GLY A 1 84 ? -13.892 -7.294 15.426 1.00 64.38 84 GLY A C 1
ATOM 671 O O . GLY A 1 84 ? -14.725 -7.802 16.171 1.00 64.38 84 GLY A O 1
ATOM 672 N N . ARG A 1 85 ? -13.262 -6.160 15.768 1.00 58.09 85 ARG A N 1
ATOM 673 C CA . ARG A 1 85 ? -13.533 -5.448 17.031 1.00 58.09 85 ARG A CA 1
ATOM 674 C C . ARG A 1 85 ? -14.814 -4.610 17.032 1.00 58.09 85 ARG A C 1
ATOM 676 O O . ARG A 1 85 ? -15.261 -4.214 18.107 1.00 58.09 85 ARG A O 1
ATOM 683 N N . ARG A 1 86 ? -15.413 -4.323 15.870 1.00 53.59 86 ARG A N 1
ATOM 684 C CA . ARG A 1 86 ? -16.632 -3.500 15.760 1.00 53.59 86 ARG A CA 1
ATOM 685 C C . ARG A 1 86 ? -17.943 -4.290 15.784 1.00 53.59 86 ARG A C 1
ATOM 687 O O . ARG A 1 86 ? -18.978 -3.664 15.986 1.00 53.59 86 ARG A O 1
ATOM 694 N N . SER A 1 87 ? -17.908 -5.614 15.620 1.00 52.06 87 SER A N 1
ATOM 695 C CA . SER A 1 87 ? -19.118 -6.460 15.553 1.00 52.06 87 SER A CA 1
ATOM 696 C C . SER A 1 87 ? -19.590 -7.027 16.903 1.00 52.06 87 SER A C 1
ATOM 698 O O . SER A 1 87 ? -20.557 -7.778 16.932 1.00 52.06 87 SER A O 1
ATOM 700 N N . SER A 1 88 ? -18.958 -6.653 18.022 1.00 50.84 88 SER A N 1
ATOM 701 C CA . SER A 1 88 ? -19.359 -7.080 19.379 1.00 50.84 88 SER A CA 1
ATOM 702 C C . SER A 1 88 ? -20.065 -5.977 20.182 1.00 50.84 88 SER A C 1
ATOM 704 O O . SER A 1 88 ? -19.763 -5.802 21.364 1.00 50.84 88 SER A O 1
ATOM 706 N N . ARG A 1 89 ? -20.966 -5.198 19.569 1.00 46.72 89 ARG A N 1
ATOM 707 C CA . ARG A 1 89 ? -21.741 -4.168 20.281 1.00 46.72 89 ARG A CA 1
ATOM 708 C C . ARG A 1 89 ? -23.230 -4.247 19.994 1.00 46.72 89 ARG A C 1
ATOM 710 O O . ARG A 1 89 ? -23.575 -4.463 18.815 1.00 46.72 89 ARG A O 1
#

Secondary structure (DSSP, 8-state):
-HHHHHHHHHHHHHHHHHHHHHHHHHHHHHHHHHH--S----TTHHHHHHHHHHS-GGG--HHHHHHHHHHHHHHHHHHHHHHHTTS--

Radius of gyration: 14.27 Å; chains: 1; bounding box: 37×21×43 Å

Foldseek 3Di:
DVVLVVLVVLVVLLCVLCVVQVVVVVVVQVVVVVVPPDDDPPPRLPVLSVVLVVDDSVPDDPVNSVSSVVVSVVSVVVVVVVVVVVPPD

Sequence (89 aa):
MADALETDALWDEFQQVVNMTSQELAAWLRVQDADDDTGSPGRADGPRVVAILQKRRMDLTDDDIRVMREVVEKVTLEQDRRRGRRSSR

pLDDT: mean 71.69, std 14.22, range [40.66, 88.56]